Protein AF-A0A9X3MU13-F1 (afdb_monomer)

Organism: NCBI:txid490573

Sequence (169 aa):
MSTIAFVAAFVVLGLGTLLFAMSGGKGGVGTVLHSQSRGSRRFATFAFVVSLLVLGVAVPAAVIASDKDNDDIPHAGITNLTANEKHGQELFGRRCGLCHTLKAANAVAQVGPNLDQLAPNKQFVLDAINKGRANGNGQMPAQIYTGQDAEDVAEFVAKSVGTDKPSGG

Foldseek 3Di:
DLVVVVVVVVVCVVVVVVVVVVVPDPDPPVPVVPPDDPVNVVVVVVVVVVVCVCCVPVSVVVVVVVLVPAQDDVQLPDHRHDPLLSLLLVLCLVPVLCAEAAVSNVRDHPQDYHLLVVLDALVVQLCCQAVPQVPPRHDGDHPSDDDSNSSSNSCNSNSSNVNPDPPDD

Structure (mmCIF, N/CA/C/O backbone):
data_AF-A0A9X3MU13-F1
#
_entry.id   AF-A0A9X3MU13-F1
#
loop_
_atom_site.group_PDB
_a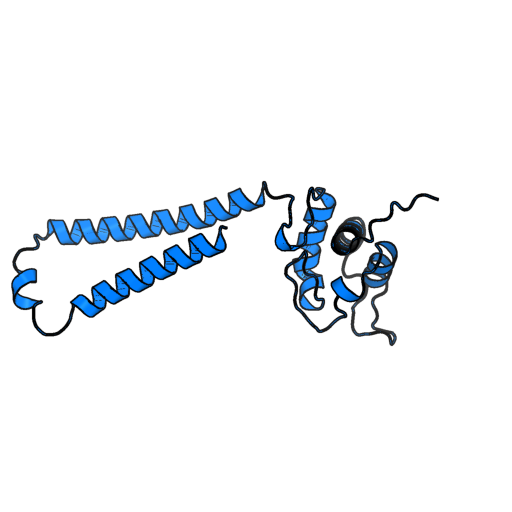tom_site.id
_atom_site.type_symbol
_atom_site.label_atom_id
_atom_site.label_alt_id
_atom_site.label_comp_id
_atom_site.label_asym_id
_atom_site.label_entity_id
_atom_site.label_seq_id
_atom_site.pdbx_PDB_ins_code
_atom_site.Cartn_x
_atom_site.Cartn_y
_atom_site.Cartn_z
_atom_site.occupancy
_atom_site.B_iso_or_equiv
_atom_site.auth_seq_id
_atom_site.auth_comp_id
_atom_site.auth_asym_id
_atom_site.auth_atom_id
_atom_site.pdbx_PDB_model_num
ATOM 1 N N . MET A 1 1 ? -6.130 7.701 13.253 1.00 52.62 1 MET A N 1
ATOM 2 C CA . MET A 1 1 ? -6.851 7.952 14.528 1.00 52.62 1 MET A CA 1
ATOM 3 C C . MET A 1 1 ? -7.754 6.785 14.949 1.00 52.62 1 MET A C 1
ATOM 5 O O . MET A 1 1 ? -7.877 6.549 16.146 1.00 52.62 1 MET A O 1
ATOM 9 N N . SER A 1 2 ? -8.308 5.996 14.019 1.00 65.12 2 SER A N 1
ATOM 10 C CA . SER A 1 2 ? -9.235 4.890 14.330 1.00 65.12 2 SER A CA 1
ATOM 11 C C . SER A 1 2 ? -8.616 3.708 15.093 1.00 65.12 2 SER A C 1
ATOM 13 O O . SER A 1 2 ? -9.274 3.113 15.940 1.00 65.12 2 SER A O 1
ATOM 15 N N . THR A 1 3 ? -7.334 3.399 14.877 1.00 56.53 3 THR A N 1
ATOM 16 C CA . THR A 1 3 ? -6.635 2.306 15.581 1.00 56.53 3 THR A CA 1
ATOM 17 C C . THR A 1 3 ? -6.390 2.611 17.058 1.00 56.53 3 THR A C 1
ATOM 19 O O . THR A 1 3 ? -6.559 1.736 17.896 1.00 56.53 3 THR A O 1
ATOM 22 N N . ILE A 1 4 ? -6.057 3.858 17.403 1.00 68.81 4 ILE A N 1
ATOM 23 C CA . ILE A 1 4 ? -5.844 4.275 18.798 1.00 68.81 4 ILE A CA 1
ATOM 24 C C . ILE A 1 4 ? -7.166 4.242 19.570 1.00 68.81 4 ILE A C 1
ATOM 26 O O . ILE A 1 4 ? -7.194 3.748 20.691 1.00 68.81 4 ILE A O 1
ATOM 30 N N . ALA A 1 5 ? -8.266 4.697 18.961 1.00 74.00 5 ALA A N 1
ATOM 31 C CA . ALA A 1 5 ? -9.595 4.606 19.566 1.00 74.00 5 ALA A CA 1
ATOM 32 C C . ALA A 1 5 ? -10.025 3.144 19.778 1.00 74.00 5 ALA A C 1
ATOM 34 O O . ALA A 1 5 ? -10.535 2.796 20.842 1.00 74.00 5 ALA A O 1
ATOM 35 N N . PHE A 1 6 ? -9.752 2.277 18.798 1.00 75.88 6 PHE A N 1
ATOM 36 C CA . PHE A 1 6 ? -9.998 0.840 18.899 1.00 75.88 6 PHE A CA 1
ATOM 37 C C . PHE A 1 6 ? -9.185 0.197 20.033 1.00 75.88 6 PHE A C 1
ATOM 39 O O . PHE A 1 6 ? -9.749 -0.457 20.907 1.00 75.88 6 PHE A O 1
ATOM 46 N N . VAL A 1 7 ? -7.872 0.442 20.087 1.00 76.94 7 VAL A N 1
ATOM 47 C CA . VAL A 1 7 ? -6.993 -0.085 21.143 1.00 76.94 7 VAL A CA 1
ATOM 48 C C . VAL A 1 7 ? -7.390 0.461 22.515 1.00 76.94 7 VAL A C 1
ATOM 50 O O . VAL A 1 7 ? -7.481 -0.309 23.466 1.00 76.94 7 VAL A O 1
ATOM 53 N N . ALA A 1 8 ? -7.698 1.754 22.630 1.00 78.50 8 ALA A N 1
ATOM 54 C 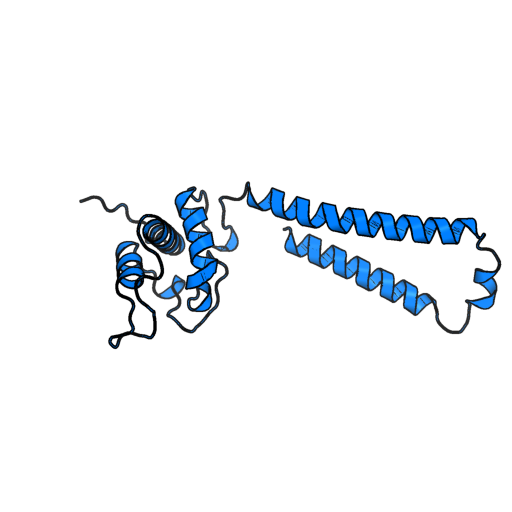CA . ALA A 1 8 ? -8.151 2.360 23.880 1.00 78.50 8 ALA A CA 1
ATOM 55 C C . ALA A 1 8 ? -9.464 1.735 24.376 1.00 78.50 8 ALA A C 1
ATOM 57 O O . ALA A 1 8 ? -9.584 1.445 25.565 1.00 78.50 8 ALA A O 1
ATOM 58 N N . ALA A 1 9 ? -10.414 1.452 23.479 1.00 84.69 9 ALA A N 1
ATOM 59 C CA . ALA A 1 9 ? -11.652 0.763 23.836 1.00 84.69 9 ALA A CA 1
ATOM 60 C C . ALA A 1 9 ? -11.378 -0.641 24.403 1.00 84.69 9 ALA A C 1
ATOM 62 O O . ALA A 1 9 ? -11.914 -0.995 25.455 1.00 84.69 9 ALA A O 1
ATOM 63 N N . PHE A 1 10 ? -10.493 -1.417 23.770 1.00 82.31 10 PHE A N 1
ATOM 64 C CA . PHE A 1 10 ? -10.103 -2.740 24.269 1.00 82.31 10 PHE A CA 1
ATOM 65 C C . PHE A 1 10 ? -9.304 -2.679 25.577 1.00 82.31 10 PHE A C 1
ATOM 67 O O . PHE A 1 10 ? -9.513 -3.521 26.447 1.00 82.31 10 PHE A O 1
ATOM 74 N N . VAL A 1 11 ? -8.444 -1.674 25.763 1.00 86.38 11 VAL A N 1
ATOM 75 C CA . VAL A 1 11 ? -7.715 -1.453 27.023 1.00 86.38 11 VAL A CA 1
ATOM 76 C C . VAL A 1 11 ? -8.680 -1.095 28.151 1.00 86.38 11 VAL A C 1
ATOM 78 O O . VAL A 1 11 ? -8.562 -1.652 29.236 1.00 86.38 11 VAL A O 1
ATOM 81 N N . VAL A 1 12 ? -9.669 -0.233 27.908 1.00 86.56 12 VAL A N 1
ATOM 82 C CA . VAL A 1 12 ? -10.683 0.128 28.912 1.00 86.56 12 VAL A CA 1
ATOM 83 C C . VAL A 1 12 ? -11.566 -1.072 29.260 1.00 86.56 12 VAL A C 1
ATOM 85 O O . VAL A 1 12 ? -11.819 -1.317 30.439 1.00 86.56 12 VAL A O 1
ATOM 88 N N . LEU A 1 13 ? -11.984 -1.865 28.269 1.00 85.88 13 LEU A N 1
ATOM 89 C CA . LEU A 1 13 ? -12.737 -3.101 28.507 1.00 85.88 13 LEU A CA 1
ATOM 90 C C . LEU A 1 13 ? -11.898 -4.146 29.264 1.00 85.88 13 LEU A C 1
ATOM 92 O O . LEU A 1 13 ? -12.385 -4.763 30.213 1.00 85.88 13 LEU A O 1
ATOM 96 N N . GLY A 1 14 ? -10.629 -4.319 28.895 1.00 80.00 14 GLY A N 1
ATOM 97 C CA . GLY A 1 14 ? -9.695 -5.230 29.558 1.00 80.00 14 GLY A CA 1
ATOM 98 C C . GLY A 1 14 ? -9.397 -4.817 31.000 1.00 80.00 14 GLY A C 1
ATOM 99 O O . GLY A 1 14 ? -9.493 -5.632 31.912 1.00 80.00 14 GLY A O 1
ATOM 100 N N . LEU A 1 15 ? -9.120 -3.535 31.237 1.00 84.69 15 LEU A N 1
ATOM 101 C CA . LEU A 1 15 ? -8.874 -3.008 32.577 1.00 84.69 15 LEU A CA 1
ATOM 102 C C . LEU A 1 15 ? -10.153 -3.043 33.424 1.00 84.69 15 LEU A C 1
ATOM 104 O O . LEU A 1 15 ? -10.102 -3.413 34.592 1.00 84.69 15 LEU A O 1
ATOM 108 N N . GLY A 1 16 ? -11.311 -2.737 32.835 1.00 78.81 16 GLY A N 1
ATOM 109 C CA . GLY A 1 16 ? -12.608 -2.809 33.507 1.00 78.81 16 GLY A CA 1
ATOM 110 C C . GLY A 1 16 ? -12.968 -4.230 33.943 1.00 78.81 16 GLY A C 1
ATOM 111 O O . GLY A 1 16 ? -13.373 -4.442 35.085 1.00 78.81 16 GLY A O 1
ATOM 112 N N . THR A 1 17 ? -12.762 -5.220 33.071 1.00 76.25 17 THR A N 1
ATOM 113 C CA . THR A 1 17 ? -12.986 -6.637 33.407 1.00 76.25 17 THR A CA 1
ATOM 114 C C . THR A 1 17 ? -11.976 -7.153 34.432 1.00 76.25 17 THR A C 1
ATOM 116 O O . THR A 1 17 ? -12.361 -7.875 35.352 1.00 76.25 17 THR A O 1
ATOM 119 N N . LEU A 1 18 ? -10.712 -6.733 34.346 1.00 77.69 18 LEU A N 1
ATOM 120 C CA . LEU A 1 18 ? -9.666 -7.095 35.303 1.00 77.69 18 LEU A CA 1
ATOM 121 C C . LEU A 1 18 ? -9.920 -6.492 36.691 1.00 77.69 18 LEU A C 1
ATOM 123 O O . LEU A 1 18 ? -9.843 -7.204 37.687 1.00 77.69 18 LEU A O 1
ATOM 127 N N . LEU A 1 19 ? -10.311 -5.219 36.774 1.00 75.62 19 LEU A N 1
ATOM 128 C CA . LEU A 1 19 ? -10.687 -4.578 38.038 1.00 75.62 19 LEU A CA 1
ATOM 129 C C . LEU A 1 19 ? -11.965 -5.194 38.630 1.00 75.62 19 LEU A C 1
ATOM 131 O O . LEU A 1 19 ? -12.056 -5.387 39.845 1.00 75.62 19 LEU A O 1
ATOM 135 N N . PHE A 1 20 ? -12.931 -5.577 37.791 1.00 75.12 20 PHE A N 1
ATOM 136 C CA . PHE A 1 20 ? -14.120 -6.317 38.225 1.00 75.12 20 PHE A CA 1
ATOM 137 C C . PHE A 1 20 ? -13.772 -7.720 38.757 1.00 75.12 20 PHE A C 1
ATOM 139 O O . PHE A 1 20 ? -14.350 -8.173 39.741 1.00 75.12 20 PHE A O 1
ATOM 146 N N . ALA A 1 21 ? -12.784 -8.393 38.164 1.00 71.69 21 ALA A N 1
ATOM 147 C CA . ALA A 1 21 ? -12.301 -9.685 38.645 1.00 71.69 21 ALA A CA 1
ATOM 148 C C . ALA A 1 21 ? -11.479 -9.560 39.944 1.00 71.69 21 ALA A C 1
ATOM 150 O O . ALA A 1 21 ? -11.668 -10.345 40.874 1.00 71.69 21 ALA A O 1
ATOM 151 N N . MET A 1 22 ? -10.604 -8.553 40.047 1.00 70.56 22 MET A N 1
ATOM 152 C CA . MET A 1 22 ? -9.759 -8.306 41.227 1.00 70.56 22 MET A CA 1
ATOM 153 C C . MET A 1 22 ? -10.549 -7.801 42.439 1.00 70.56 22 MET A C 1
ATOM 155 O O . MET A 1 22 ? -10.199 -8.113 43.576 1.00 70.56 22 MET A O 1
ATOM 159 N N . SER A 1 23 ? -11.652 -7.083 42.218 1.00 59.50 23 SER A N 1
ATOM 160 C CA . SER A 1 23 ? -12.589 -6.703 43.287 1.00 59.50 23 SER A CA 1
ATOM 161 C C . SER A 1 23 ? -13.381 -7.893 43.856 1.00 59.50 23 SER A C 1
ATOM 163 O O . SER A 1 23 ? -14.042 -7.754 44.884 1.00 59.50 23 SER A O 1
ATOM 165 N N . GLY A 1 24 ? -13.250 -9.086 43.261 1.00 50.31 24 GLY A N 1
ATOM 166 C CA . GLY A 1 24 ? -13.787 -10.356 43.761 1.00 50.31 24 GLY A CA 1
ATOM 167 C C . GLY A 1 24 ? -12.887 -11.124 44.748 1.00 50.31 24 GLY A C 1
ATOM 168 O O . GLY A 1 24 ? -13.103 -12.319 44.949 1.00 50.31 24 GLY A O 1
ATOM 169 N N . GLY A 1 25 ? -11.868 -10.495 45.349 1.00 52.69 25 GLY A N 1
ATOM 170 C CA . GLY A 1 25 ? -10.932 -11.131 46.293 1.00 52.69 25 GLY A CA 1
ATOM 171 C C . GLY A 1 25 ? -11.492 -11.423 47.703 1.00 52.69 25 GLY A C 1
ATOM 172 O O . GLY A 1 25 ? -12.329 -10.690 48.231 1.00 52.69 25 GLY A O 1
ATOM 173 N N . LYS A 1 26 ? -11.001 -12.518 48.317 1.00 54.38 26 LYS A N 1
ATOM 174 C CA . LYS A 1 26 ? -11.370 -13.108 49.628 1.00 54.38 26 LYS A CA 1
ATOM 175 C C . LYS A 1 26 ? -11.381 -12.085 50.783 1.00 54.38 26 LYS A C 1
ATOM 177 O O . LYS A 1 26 ? -10.380 -11.914 51.467 1.00 54.38 26 LYS A O 1
ATOM 182 N N . GLY A 1 27 ? -12.517 -11.444 51.045 1.00 53.25 27 GLY A N 1
ATOM 183 C CA . GLY A 1 27 ? -12.662 -10.605 52.243 1.00 53.25 27 GLY A CA 1
ATOM 184 C C . GLY A 1 27 ? -13.916 -9.740 52.346 1.00 53.25 27 GLY A C 1
ATOM 185 O O . GLY A 1 27 ? -14.176 -9.214 53.419 1.00 53.25 27 GLY A O 1
ATOM 186 N N . GLY A 1 28 ? -14.720 -9.599 51.286 1.00 48.88 28 GLY A N 1
ATOM 187 C CA . GLY A 1 28 ? -15.888 -8.703 51.339 1.00 48.88 28 GLY A CA 1
ATOM 188 C C . GLY A 1 28 ? -17.082 -9.091 50.474 1.00 48.88 28 GLY A C 1
ATOM 189 O O . GLY A 1 28 ? -18.045 -8.342 50.395 1.00 48.88 28 GLY A O 1
ATOM 190 N N . VAL A 1 29 ? -17.072 -10.263 49.839 1.00 49.41 29 VAL A N 1
ATOM 191 C CA . VAL A 1 29 ? -18.169 -10.686 48.948 1.00 49.41 29 VAL A CA 1
ATOM 192 C C . VAL A 1 29 ? -19.391 -11.193 49.738 1.00 49.41 29 VAL A C 1
ATOM 194 O O . VAL A 1 29 ? -20.506 -11.159 49.232 1.00 49.41 29 VAL A O 1
ATOM 197 N N . GLY A 1 30 ? -19.229 -11.576 51.010 1.00 49.34 30 GLY A N 1
ATOM 198 C CA . GLY A 1 30 ? -20.332 -12.065 51.852 1.00 49.34 30 GLY A CA 1
ATOM 199 C C . GLY A 1 30 ? -21.342 -10.998 52.295 1.00 49.34 30 GLY A C 1
ATOM 200 O O . GLY A 1 30 ? -22.502 -11.327 52.528 1.00 49.34 30 GLY A O 1
ATOM 201 N N . THR A 1 31 ? -20.940 -9.725 52.370 1.00 46.12 31 THR A N 1
ATOM 202 C CA . THR A 1 31 ? -21.774 -8.664 52.972 1.00 46.12 31 THR A CA 1
ATOM 203 C C . THR A 1 31 ? -22.372 -7.708 51.936 1.00 46.12 31 THR A C 1
ATOM 205 O O . THR A 1 31 ? -23.454 -7.173 52.155 1.00 46.12 31 THR A O 1
ATOM 208 N N . VAL A 1 32 ? -21.741 -7.547 50.763 1.00 50.81 32 VAL A N 1
ATOM 209 C CA . VAL A 1 32 ? -22.262 -6.692 49.671 1.00 50.81 32 VAL A CA 1
ATOM 210 C C . VAL A 1 32 ? -23.208 -7.461 48.731 1.00 50.81 32 VAL A C 1
ATOM 212 O O . VAL A 1 32 ? -24.042 -6.865 48.050 1.00 50.81 32 VAL A O 1
ATOM 215 N N . LEU A 1 33 ? -23.156 -8.801 48.739 1.00 50.09 33 LEU A N 1
ATOM 216 C CA . LEU A 1 33 ? -24.091 -9.652 47.990 1.00 50.09 33 LEU A CA 1
ATOM 217 C C . LEU A 1 33 ? -25.510 -9.695 48.583 1.00 50.09 33 LEU A C 1
ATOM 219 O O . LEU A 1 33 ? -26.422 -10.156 47.900 1.00 50.09 33 LEU A O 1
ATOM 223 N N . HIS A 1 34 ? -25.726 -9.201 49.807 1.00 47.03 34 HIS A N 1
ATOM 224 C CA . HIS A 1 34 ? -27.021 -9.323 50.491 1.00 47.03 34 HIS A CA 1
ATOM 225 C C . HIS A 1 34 ? -28.018 -8.179 50.217 1.00 47.03 34 HIS A C 1
ATOM 227 O O . HIS A 1 34 ? -29.142 -8.234 50.704 1.00 47.03 34 HIS A O 1
ATOM 233 N N . SER A 1 35 ? -27.651 -7.169 49.416 1.00 48.16 35 SER A N 1
ATOM 234 C CA . SER A 1 35 ? -28.525 -6.020 49.093 1.00 48.16 35 SER A CA 1
ATOM 235 C C . SER A 1 35 ? -28.835 -5.863 47.593 1.00 48.16 35 SER A C 1
ATOM 237 O O . SER A 1 35 ? -29.737 -5.118 47.209 1.00 48.16 35 SER A O 1
ATOM 239 N N . GLN A 1 36 ? -28.161 -6.602 46.702 1.00 53.91 36 GLN A N 1
ATOM 240 C CA . GLN A 1 36 ? -28.493 -6.523 45.278 1.00 53.91 36 GLN A CA 1
ATOM 241 C C . GLN A 1 36 ? -29.807 -7.247 44.975 1.00 53.91 36 GLN A C 1
ATOM 243 O O . GLN A 1 36 ? -29.886 -8.478 44.954 1.00 53.91 36 GLN A O 1
ATOM 248 N N . SER A 1 37 ? -30.851 -6.459 44.716 1.00 64.06 37 SER A N 1
ATOM 249 C CA . SER A 1 37 ? -32.138 -6.966 44.259 1.00 64.06 37 SER A CA 1
ATOM 250 C C . SER A 1 37 ? -31.967 -7.755 42.954 1.00 64.06 37 SER A C 1
ATOM 252 O O . SER A 1 37 ? -31.124 -7.453 42.108 1.00 64.06 37 SER A O 1
ATOM 254 N N . ARG A 1 38 ? -32.809 -8.770 42.733 1.00 63.38 38 ARG A N 1
ATOM 255 C CA . ARG A 1 38 ? -32.817 -9.550 41.477 1.00 63.38 38 ARG A CA 1
ATOM 256 C C . ARG A 1 38 ? -32.951 -8.663 40.223 1.00 63.38 38 ARG A C 1
ATOM 258 O O . ARG A 1 38 ? -32.553 -9.090 39.140 1.00 63.38 38 ARG A O 1
ATOM 265 N N . GLY A 1 39 ? -33.476 -7.442 40.374 1.00 70.19 39 GLY A N 1
ATOM 266 C CA . GLY A 1 39 ? -33.587 -6.434 39.322 1.00 70.19 39 GLY A CA 1
ATOM 267 C C . GLY A 1 39 ? -32.251 -5.803 38.921 1.00 70.19 39 GLY A C 1
ATOM 268 O O . GLY A 1 39 ? -31.990 -5.689 37.725 1.00 70.19 39 GLY A O 1
ATOM 269 N N . SER A 1 40 ? -31.366 -5.474 39.873 1.00 68.31 40 SER A N 1
ATOM 270 C CA . SER A 1 40 ? -30.073 -4.837 39.559 1.00 68.31 40 SER A CA 1
ATOM 271 C C . SER A 1 40 ? -29.171 -5.760 38.744 1.00 68.31 40 SER A C 1
ATOM 273 O O . SER A 1 40 ? -28.533 -5.332 37.783 1.00 68.31 40 SER A O 1
ATOM 275 N N . ARG A 1 41 ? -29.175 -7.057 39.070 1.00 70.06 41 ARG A N 1
ATOM 276 C CA . ARG A 1 41 ? -28.35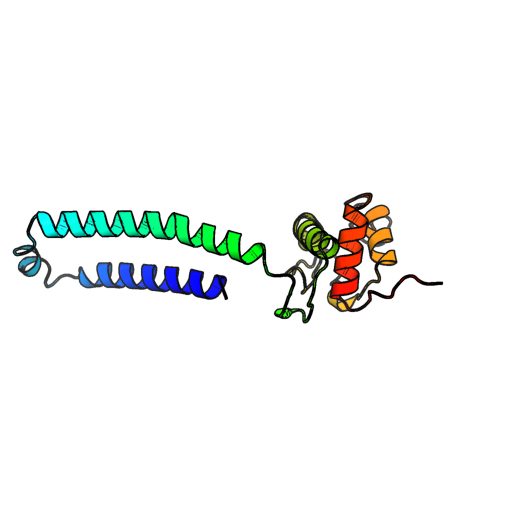7 -8.056 38.375 1.00 70.06 41 ARG A CA 1
ATOM 277 C C . ARG A 1 41 ? -28.831 -8.304 36.940 1.00 70.06 41 ARG A C 1
ATOM 279 O O . ARG A 1 41 ? -27.996 -8.469 36.054 1.00 70.06 41 ARG A O 1
ATOM 286 N N . ARG A 1 42 ? -30.152 -8.291 36.707 1.00 74.00 42 ARG A N 1
ATOM 287 C CA . ARG A 1 42 ? -30.759 -8.409 35.366 1.00 74.00 42 ARG A CA 1
ATOM 288 C C . ARG A 1 42 ? -30.544 -7.157 34.521 1.00 74.00 42 ARG A C 1
ATOM 290 O O . ARG A 1 42 ? -30.255 -7.271 33.336 1.00 74.00 42 ARG A O 1
ATOM 297 N N . PHE A 1 43 ? -30.622 -5.980 35.135 1.00 79.19 43 PHE A N 1
ATOM 298 C CA . PHE A 1 43 ? -30.307 -4.724 34.463 1.00 79.19 43 PHE A CA 1
ATOM 299 C C . PHE A 1 43 ? -28.834 -4.663 34.042 1.00 79.19 43 PHE A C 1
ATOM 301 O O . PHE A 1 43 ? -28.541 -4.357 32.891 1.00 79.19 43 PHE A O 1
ATOM 308 N N . ALA A 1 44 ? -27.911 -5.035 34.934 1.00 77.50 44 ALA A N 1
ATOM 309 C CA . ALA A 1 44 ? -26.482 -5.048 34.629 1.00 77.50 44 ALA A CA 1
ATOM 310 C C . ALA A 1 44 ? -26.136 -6.007 33.476 1.00 77.50 44 ALA A C 1
ATOM 312 O O . ALA A 1 44 ? -25.362 -5.653 32.590 1.00 77.50 44 ALA A O 1
ATOM 313 N N . THR A 1 45 ? -26.743 -7.199 33.441 1.00 76.19 45 THR A N 1
ATOM 314 C CA . THR A 1 45 ? -26.544 -8.145 32.326 1.00 76.19 45 THR A CA 1
ATOM 315 C C . THR A 1 45 ? -27.140 -7.627 31.023 1.00 76.19 45 THR A C 1
ATOM 317 O O . THR A 1 45 ? -26.489 -7.718 29.987 1.00 76.19 45 THR A O 1
ATOM 320 N N . PHE A 1 46 ? -28.334 -7.035 31.063 1.00 84.94 46 PHE A N 1
ATOM 321 C CA . PHE A 1 46 ? -28.951 -6.434 29.882 1.00 84.94 46 PHE A CA 1
ATOM 322 C C . PHE A 1 46 ? -28.109 -5.281 29.318 1.00 84.94 46 PHE A C 1
ATOM 324 O O . PHE A 1 46 ? -27.789 -5.279 28.132 1.00 84.94 46 PHE A O 1
ATOM 331 N N . ALA A 1 47 ? -27.674 -4.349 30.168 1.00 80.69 47 ALA A N 1
ATOM 332 C CA . ALA A 1 47 ? -26.837 -3.220 29.769 1.00 80.69 47 ALA A CA 1
ATOM 333 C C . ALA A 1 47 ? -25.495 -3.673 29.170 1.00 80.69 47 ALA A C 1
ATOM 335 O O . ALA A 1 47 ? -25.030 -3.093 28.187 1.00 80.69 47 ALA A O 1
ATOM 336 N N . PHE A 1 48 ? -24.899 -4.738 29.714 1.00 82.00 48 PHE A N 1
ATOM 337 C CA . PHE A 1 48 ? -23.668 -5.324 29.188 1.00 82.00 48 PHE A CA 1
ATOM 338 C C . PHE A 1 48 ? -23.868 -5.928 27.790 1.00 82.00 48 PHE A C 1
ATOM 340 O O . PHE A 1 48 ? -23.104 -5.625 26.876 1.00 82.00 48 PHE A O 1
ATOM 347 N N . VAL A 1 49 ? -24.927 -6.722 27.593 1.00 85.38 49 VAL A N 1
ATOM 348 C CA . VAL A 1 49 ? -25.237 -7.333 26.287 1.00 85.38 49 VAL A CA 1
ATOM 349 C C . VAL A 1 49 ? -25.555 -6.267 25.238 1.00 85.38 49 VAL A C 1
ATOM 351 O O . VAL A 1 49 ? -25.035 -6.331 24.126 1.00 85.38 49 VAL A O 1
ATOM 354 N N . VAL A 1 50 ? -26.348 -5.254 25.593 1.00 90.19 50 VAL A N 1
ATOM 355 C CA . VAL A 1 50 ? -26.659 -4.134 24.691 1.00 90.19 50 VAL A CA 1
ATOM 356 C C . VAL A 1 50 ? -25.392 -3.372 24.315 1.00 90.19 50 VAL A C 1
ATOM 358 O O . VAL A 1 50 ? -25.180 -3.099 23.138 1.00 90.19 50 VAL A O 1
ATOM 361 N N . SER A 1 51 ? -24.513 -3.089 25.279 1.00 83.81 51 SER A N 1
ATOM 362 C CA . SER A 1 51 ? -23.237 -2.414 25.009 1.00 83.81 51 SER A CA 1
ATOM 363 C C . SER A 1 51 ? -22.360 -3.204 24.036 1.00 83.81 51 SER A C 1
ATOM 365 O O . SER A 1 51 ? -21.794 -2.616 23.118 1.00 83.81 51 SER A O 1
ATOM 367 N N . LEU A 1 52 ? -22.278 -4.532 24.185 1.00 84.88 52 LEU A N 1
ATOM 368 C CA . LEU A 1 52 ? -21.521 -5.381 23.25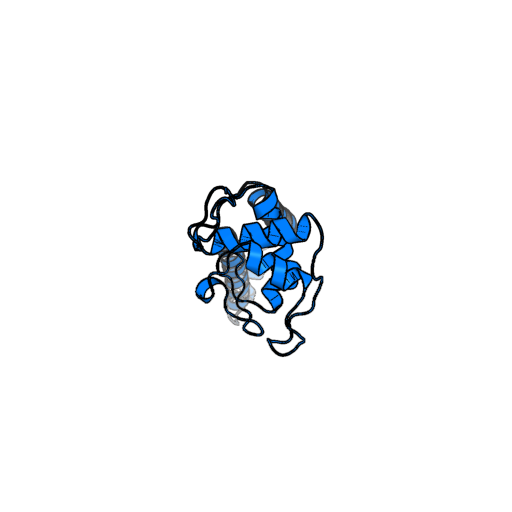9 1.00 84.88 52 LEU A CA 1
ATOM 369 C C . LEU A 1 52 ? -22.116 -5.387 21.850 1.00 84.88 52 LEU A C 1
ATOM 371 O O . LEU A 1 52 ? -21.364 -5.307 20.882 1.00 84.88 52 LEU A O 1
ATOM 375 N N . LEU A 1 53 ? -23.444 -5.446 21.721 1.00 88.81 53 LEU A N 1
ATOM 376 C CA . LEU A 1 53 ? -24.109 -5.380 20.416 1.00 88.81 53 LEU A CA 1
ATOM 377 C C . LEU A 1 53 ? -23.890 -4.021 19.743 1.00 88.81 53 LEU A C 1
ATOM 379 O O . LEU A 1 53 ? -23.566 -3.966 18.559 1.00 88.81 53 LEU A O 1
ATOM 383 N N . VAL A 1 54 ? -24.010 -2.931 20.504 1.00 88.25 54 VAL A N 1
ATOM 384 C CA . VAL A 1 54 ? -23.777 -1.575 19.997 1.00 88.25 54 VAL A CA 1
ATOM 385 C C . VAL A 1 54 ? -22.327 -1.409 19.560 1.00 88.25 54 VAL A C 1
ATOM 387 O O . VAL A 1 54 ? -22.097 -0.980 18.436 1.00 88.25 54 VAL A O 1
ATOM 390 N N . LEU A 1 55 ? -21.347 -1.792 20.383 1.00 86.31 55 LEU A N 1
ATOM 391 C CA . LEU A 1 55 ? -19.932 -1.708 20.006 1.00 86.31 55 LEU A CA 1
ATOM 392 C C . LEU A 1 55 ? -19.599 -2.620 18.819 1.00 86.31 55 LEU A C 1
ATOM 394 O O . LEU A 1 55 ? -18.864 -2.204 17.924 1.00 86.31 55 LEU A O 1
ATOM 398 N N . GLY A 1 56 ? -20.181 -3.820 18.779 1.00 81.69 56 GLY A N 1
ATOM 399 C CA . GLY A 1 56 ? -20.007 -4.783 17.693 1.00 81.69 56 GLY A CA 1
ATOM 400 C C . GLY A 1 56 ? -20.499 -4.280 16.334 1.00 81.69 56 GLY A C 1
ATOM 401 O O . GLY A 1 56 ? -19.967 -4.711 15.317 1.00 81.69 56 GLY A O 1
ATOM 402 N N . VAL A 1 57 ? -21.457 -3.348 16.300 1.00 89.75 57 VAL A N 1
ATOM 403 C CA . VAL A 1 57 ? -21.950 -2.722 15.059 1.00 89.75 57 VAL A CA 1
ATOM 404 C C . VAL A 1 57 ? -21.298 -1.360 14.812 1.00 89.75 57 VAL A C 1
ATOM 406 O O . VAL A 1 57 ? -20.867 -1.071 13.696 1.00 89.75 57 VAL A O 1
ATOM 409 N N . ALA A 1 58 ? -21.189 -0.525 15.845 1.00 83.06 58 ALA A N 1
ATOM 410 C CA . ALA A 1 58 ? -20.709 0.848 15.731 1.00 83.06 58 ALA A CA 1
ATOM 411 C C . ALA A 1 58 ? -19.240 0.920 15.304 1.00 83.06 58 ALA A C 1
ATOM 413 O O . ALA A 1 58 ? -18.887 1.754 14.472 1.00 83.06 58 ALA A O 1
ATOM 414 N N . VAL A 1 59 ? -18.386 0.039 15.837 1.00 87.75 59 VAL A N 1
ATOM 415 C CA . VAL A 1 59 ? -16.954 0.047 15.514 1.00 87.75 59 VAL A CA 1
ATOM 416 C C . VAL A 1 59 ? -16.706 -0.342 14.049 1.00 87.75 59 VAL A C 1
ATOM 418 O O . VAL A 1 59 ? -16.075 0.454 13.349 1.00 87.75 59 VAL A O 1
ATOM 421 N N . PRO A 1 60 ? -17.221 -1.476 13.522 1.00 78.50 60 PRO A N 1
ATOM 422 C CA . PRO A 1 60 ? -17.094 -1.780 12.096 1.00 78.50 60 PRO A CA 1
ATOM 423 C C . PRO A 1 60 ? -17.702 -0.704 11.189 1.00 78.50 60 PRO A C 1
ATOM 425 O O . PRO A 1 60 ? -17.080 -0.331 10.196 1.00 78.50 60 PRO A O 1
ATOM 428 N N . ALA A 1 61 ? -18.872 -0.156 11.540 1.00 82.62 61 ALA A N 1
ATOM 429 C CA . ALA A 1 61 ? -19.511 0.900 10.753 1.00 82.62 61 ALA A CA 1
ATOM 430 C C . ALA A 1 61 ? -18.642 2.166 10.663 1.00 82.62 61 ALA A C 1
ATOM 432 O O . ALA A 1 61 ? -18.478 2.724 9.578 1.00 82.62 61 ALA A O 1
ATOM 433 N N . ALA A 1 62 ? -18.033 2.588 11.775 1.00 84.25 62 ALA A N 1
ATOM 434 C CA . ALA A 1 62 ? -17.146 3.748 11.806 1.00 84.25 62 ALA A CA 1
ATOM 435 C C . ALA A 1 62 ? -15.881 3.546 10.954 1.00 84.25 62 ALA A C 1
ATOM 437 O O . ALA A 1 62 ? -15.443 4.472 10.269 1.00 84.25 62 ALA A O 1
ATOM 438 N N . VAL A 1 63 ? -15.307 2.337 10.953 1.00 81.38 63 VAL A N 1
ATOM 439 C CA . VAL A 1 63 ? -14.151 2.006 10.102 1.00 81.38 63 VAL A CA 1
ATOM 440 C C . VAL A 1 63 ? -14.529 2.071 8.620 1.00 81.38 63 VAL A C 1
ATOM 442 O O . VAL A 1 63 ? -13.842 2.737 7.853 1.00 81.38 63 VAL A O 1
ATOM 445 N N . ILE A 1 64 ? -15.652 1.458 8.230 1.00 73.44 64 ILE A N 1
ATOM 446 C CA . ILE A 1 64 ? -16.128 1.446 6.834 1.00 73.44 64 ILE A CA 1
ATOM 447 C C . ILE A 1 64 ? -16.474 2.858 6.334 1.00 73.44 64 ILE A C 1
ATOM 449 O O . ILE A 1 64 ? -16.306 3.151 5.149 1.00 73.44 64 ILE A O 1
ATOM 453 N N . ALA A 1 65 ? -16.976 3.729 7.212 1.00 75.75 65 ALA A N 1
ATOM 454 C CA . ALA A 1 65 ? -17.245 5.126 6.880 1.00 75.75 65 ALA A CA 1
ATOM 455 C C . ALA A 1 65 ? -15.951 5.935 6.700 1.00 75.75 65 ALA A C 1
ATOM 457 O O . ALA A 1 65 ? -15.868 6.755 5.795 1.00 75.75 65 ALA A O 1
ATOM 458 N N . SER A 1 66 ? -14.925 5.664 7.514 1.00 68.50 66 SER A N 1
ATOM 459 C CA . SER A 1 66 ? -13.647 6.388 7.454 1.00 68.50 66 SER A CA 1
ATOM 460 C C . SER A 1 66 ? -12.871 6.129 6.157 1.00 68.50 66 SER A C 1
ATOM 462 O O . SER A 1 66 ? -12.139 6.996 5.699 1.00 68.50 66 SER A O 1
ATOM 464 N N . ASP A 1 67 ? -13.014 4.949 5.557 1.00 68.19 67 ASP A N 1
ATOM 465 C CA . ASP A 1 67 ? -12.261 4.552 4.358 1.00 68.19 67 ASP A CA 1
ATOM 466 C C . ASP A 1 67 ? -12.752 5.240 3.066 1.00 68.19 67 ASP A C 1
ATOM 468 O O . ASP A 1 67 ? -12.003 5.431 2.103 1.00 68.19 67 ASP A O 1
ATOM 472 N N . LYS A 1 68 ? -14.018 5.681 3.046 1.00 62.06 68 LYS A N 1
ATOM 473 C CA . LYS A 1 68 ? -14.612 6.326 1.866 1.00 62.06 68 LYS A CA 1
ATOM 474 C C . LYS A 1 68 ? -14.107 7.749 1.618 1.00 62.06 68 LYS A C 1
ATOM 476 O O . LYS A 1 68 ? -14.062 8.135 0.459 1.00 62.06 68 LYS A O 1
ATOM 481 N N . ASP A 1 69 ? -13.658 8.455 2.657 1.00 62.88 69 ASP A N 1
ATOM 482 C CA . ASP A 1 69 ? -13.340 9.894 2.594 1.00 62.88 69 ASP A CA 1
ATOM 483 C C . ASP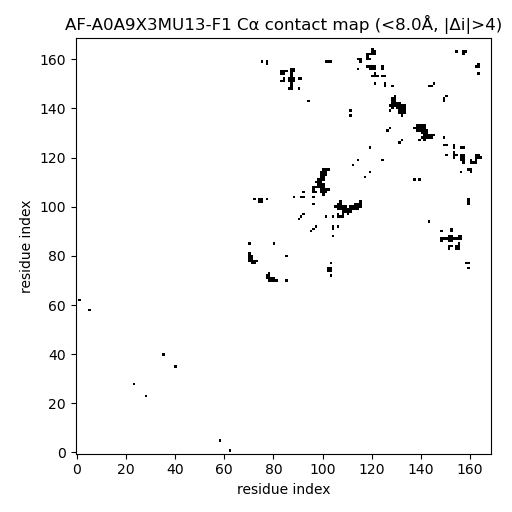 A 1 69 ? -11.846 10.233 2.778 1.00 62.88 69 ASP A C 1
ATOM 485 O O . ASP A 1 69 ? -11.491 11.405 2.875 1.00 62.88 69 ASP A O 1
ATOM 489 N N . ASN A 1 70 ? -10.949 9.242 2.862 1.00 70.38 70 ASN A N 1
ATOM 490 C CA . ASN A 1 70 ? -9.510 9.504 2.987 1.00 70.38 70 ASN A CA 1
ATOM 491 C C . ASN A 1 70 ? -8.785 9.243 1.661 1.00 70.38 70 ASN A C 1
ATOM 493 O O . ASN A 1 70 ? -8.493 8.095 1.329 1.00 70.38 70 ASN A O 1
ATOM 497 N N . ASP A 1 71 ? -8.458 10.321 0.948 1.00 81.12 71 ASP A N 1
ATOM 498 C CA . ASP A 1 71 ? -7.603 10.309 -0.253 1.00 81.12 71 ASP A CA 1
ATOM 499 C C . ASP A 1 71 ? -6.150 10.705 0.068 1.00 81.12 71 ASP A C 1
ATOM 501 O O . ASP A 1 71 ? -5.323 10.910 -0.820 1.00 81.12 71 ASP A O 1
ATOM 505 N N . ASP A 1 72 ? -5.821 10.794 1.355 1.00 83.94 72 ASP A N 1
ATOM 506 C CA . ASP A 1 72 ? -4.505 11.173 1.846 1.00 83.94 72 ASP A CA 1
ATOM 507 C C . ASP A 1 72 ? -3.826 9.997 2.556 1.00 83.94 72 ASP A C 1
ATOM 509 O O . ASP A 1 72 ? -4.449 9.230 3.296 1.00 83.94 72 ASP A O 1
ATOM 513 N N . ILE A 1 73 ? -2.502 9.912 2.414 1.00 83.06 73 ILE A N 1
ATOM 514 C CA . ILE A 1 73 ? -1.629 9.023 3.190 1.00 83.06 73 ILE A CA 1
ATOM 515 C C . ILE A 1 73 ? -0.650 9.906 3.982 1.00 83.06 73 ILE A C 1
ATOM 517 O O . ILE A 1 73 ? 0.518 10.054 3.598 1.00 83.06 73 ILE A O 1
ATOM 521 N N . PRO A 1 74 ? -1.076 10.486 5.126 1.00 81.81 74 PRO A N 1
ATOM 522 C CA . PRO A 1 74 ? -0.290 11.487 5.850 1.00 81.81 74 PRO A CA 1
ATOM 523 C C . PRO A 1 74 ? 1.078 10.969 6.292 1.00 81.81 74 PRO A C 1
ATOM 525 O O . PRO A 1 74 ? 2.072 11.688 6.265 1.00 81.81 74 PRO A O 1
ATOM 528 N N . HIS A 1 75 ? 1.155 9.690 6.665 1.00 81.25 75 HIS A N 1
ATOM 529 C CA . HIS A 1 75 ? 2.405 9.078 7.106 1.00 81.25 75 HIS A CA 1
ATOM 530 C C . HIS A 1 75 ? 3.444 8.980 5.985 1.00 81.25 75 HIS A C 1
ATOM 532 O O . HIS A 1 75 ? 4.638 9.012 6.282 1.00 81.25 75 HIS A O 1
ATOM 538 N N . ALA A 1 76 ? 3.016 8.888 4.723 1.00 83.06 76 ALA A N 1
ATOM 539 C CA . ALA A 1 76 ? 3.882 8.845 3.547 1.00 83.06 76 ALA A CA 1
ATOM 540 C C . ALA A 1 76 ? 4.029 10.213 2.853 1.00 83.06 76 ALA A C 1
ATOM 542 O O . ALA A 1 76 ? 4.791 10.313 1.901 1.00 83.06 76 ALA A O 1
ATOM 543 N N . GLY A 1 77 ? 3.356 11.261 3.344 1.00 84.00 77 GLY A N 1
ATOM 544 C CA . GLY A 1 77 ? 3.407 12.599 2.747 1.00 84.00 77 GLY A CA 1
ATOM 545 C C . GLY A 1 77 ? 2.696 12.706 1.394 1.00 84.00 77 GLY A C 1
ATOM 546 O O . GLY A 1 77 ? 2.996 13.620 0.635 1.00 84.00 77 GLY A O 1
ATOM 547 N N . ILE A 1 78 ? 1.779 11.783 1.091 1.00 86.19 78 ILE A N 1
ATOM 548 C CA . ILE A 1 78 ? 1.000 11.766 -0.153 1.00 86.19 78 ILE A CA 1
ATOM 549 C C . ILE A 1 78 ? -0.381 12.325 0.157 1.00 86.19 78 ILE A C 1
ATOM 551 O O . ILE A 1 78 ? -1.008 11.907 1.131 1.00 86.19 78 ILE A O 1
ATOM 555 N N . THR A 1 79 ? -0.852 13.248 -0.670 1.00 87.25 79 THR A N 1
ATOM 556 C CA . THR A 1 79 ? -2.206 13.798 -0.585 1.00 87.25 79 THR A CA 1
ATOM 557 C C . THR A 1 79 ? -2.892 13.730 -1.941 1.00 87.25 79 THR A C 1
ATOM 559 O O . THR A 1 79 ? -2.216 13.645 -2.973 1.00 87.25 79 THR A O 1
ATOM 562 N N . ASN A 1 80 ? -4.223 13.798 -1.941 1.00 85.88 80 ASN A N 1
ATOM 563 C CA . ASN A 1 80 ? -5.052 13.814 -3.150 1.00 85.88 80 ASN A CA 1
ATOM 564 C C . ASN A 1 80 ? -4.759 12.626 -4.084 1.00 85.88 80 ASN A C 1
ATOM 566 O O . ASN A 1 80 ? -4.288 12.796 -5.217 1.00 85.88 80 ASN A O 1
ATOM 570 N N . LEU A 1 81 ? -4.999 11.413 -3.591 1.00 88.81 81 LEU A N 1
ATOM 571 C CA . LEU A 1 81 ? -5.038 10.218 -4.424 1.00 88.81 81 LEU A CA 1
ATOM 572 C C . LEU A 1 81 ? -6.183 10.321 -5.436 1.00 88.81 81 LEU A C 1
ATOM 574 O O . LEU A 1 81 ? -7.314 10.657 -5.090 1.00 88.81 81 LEU A O 1
ATOM 578 N N . THR A 1 82 ? -5.904 10.003 -6.695 1.00 91.44 82 THR A N 1
ATOM 579 C CA . THR A 1 82 ? -6.953 9.782 -7.691 1.00 91.44 82 THR A CA 1
ATOM 580 C C . THR A 1 82 ? -7.657 8.450 -7.419 1.00 91.44 82 THR A C 1
ATOM 582 O O . THR A 1 82 ? -7.128 7.576 -6.729 1.00 91.44 82 THR A O 1
ATOM 585 N N . ALA A 1 83 ? -8.841 8.247 -8.006 1.00 91.25 83 ALA A N 1
ATOM 586 C CA . ALA A 1 83 ? -9.545 6.965 -7.908 1.00 91.25 83 ALA A CA 1
ATOM 587 C C . ALA A 1 83 ? -8.679 5.784 -8.395 1.00 91.25 83 ALA A C 1
ATOM 589 O O . ALA A 1 83 ? -8.686 4.717 -7.782 1.00 91.25 83 ALA A O 1
ATOM 590 N N . ASN A 1 84 ? -7.887 6.004 -9.448 1.00 93.50 84 ASN A N 1
ATOM 591 C CA . ASN A 1 84 ? -6.966 5.014 -10.002 1.00 93.50 84 ASN A CA 1
ATOM 592 C C . ASN A 1 84 ? -5.811 4.722 -9.040 1.00 93.50 84 ASN A C 1
ATOM 594 O O . ASN A 1 84 ? -5.481 3.567 -8.805 1.00 93.50 84 ASN A O 1
ATOM 598 N N . GLU A 1 85 ? -5.218 5.743 -8.422 1.00 93.81 85 GLU A N 1
ATOM 599 C CA . GLU A 1 85 ? -4.136 5.538 -7.454 1.00 93.81 85 GLU A CA 1
ATOM 600 C C . GLU A 1 85 ? -4.635 4.849 -6.177 1.00 93.81 85 GLU A C 1
ATOM 602 O O . GLU A 1 85 ? -3.920 4.021 -5.611 1.00 93.81 85 GLU A O 1
ATOM 607 N N . LYS A 1 86 ? -5.871 5.132 -5.745 1.00 92.81 86 LYS A N 1
ATOM 608 C CA . LYS A 1 86 ? -6.523 4.431 -4.629 1.00 92.81 86 LYS A CA 1
ATOM 609 C C . LYS A 1 86 ? -6.758 2.957 -4.962 1.00 92.81 86 LYS A C 1
ATOM 611 O O . LYS A 1 86 ? -6.383 2.081 -4.184 1.00 92.81 86 LYS A O 1
ATOM 616 N N . HIS A 1 87 ? -7.278 2.661 -6.155 1.00 95.19 87 HIS A N 1
ATOM 617 C CA . HIS A 1 87 ? -7.408 1.279 -6.637 1.00 95.19 87 HIS A CA 1
ATOM 618 C C . HIS A 1 87 ? -6.041 0.586 -6.748 1.00 95.19 87 HIS A C 1
ATOM 620 O O . HIS A 1 87 ? -5.866 -0.552 -6.304 1.00 95.19 87 HIS A O 1
ATOM 626 N N . GLY A 1 88 ? -5.031 1.299 -7.246 1.00 96.75 88 GLY A N 1
ATOM 627 C CA . GLY A 1 88 ? -3.640 0.858 -7.301 1.00 96.75 88 GLY A CA 1
ATOM 628 C C . GLY A 1 88 ? -3.061 0.525 -5.926 1.00 96.75 88 GLY A C 1
ATOM 629 O O . GLY A 1 88 ? -2.407 -0.509 -5.773 1.00 96.75 88 GLY A O 1
ATOM 630 N N . GLN A 1 89 ? -3.349 1.336 -4.906 1.00 95.62 89 GLN A N 1
ATOM 631 C CA . GLN A 1 89 ? -2.970 1.079 -3.515 1.00 95.62 89 GLN A CA 1
ATOM 632 C C . GLN A 1 89 ? -3.602 -0.214 -2.983 1.00 95.62 89 GLN A C 1
ATOM 634 O O . GLN A 1 89 ? -2.904 -1.047 -2.391 1.00 95.62 89 GLN A O 1
ATOM 639 N N . GLU A 1 90 ? -4.898 -0.423 -3.221 1.00 94.38 90 GLU A N 1
ATOM 640 C CA . GLU A 1 90 ? -5.599 -1.648 -2.816 1.00 94.38 90 GLU A CA 1
ATOM 641 C C . GLU A 1 90 ? -5.014 -2.890 -3.502 1.00 94.38 90 GLU A C 1
ATOM 643 O O . GLU A 1 90 ? -4.718 -3.908 -2.863 1.00 94.38 90 GLU A O 1
ATOM 648 N N . LEU A 1 91 ? -4.817 -2.819 -4.820 1.00 97.50 91 LEU A N 1
ATOM 649 C CA . LEU A 1 91 ? -4.202 -3.884 -5.609 1.00 97.50 91 LEU A CA 1
ATOM 650 C C . LEU A 1 91 ? -2.768 -4.176 -5.156 1.00 97.50 91 LEU A C 1
ATOM 652 O O . LEU A 1 91 ? -2.387 -5.352 -5.055 1.00 97.50 91 LEU A O 1
ATOM 656 N N . PHE A 1 92 ? -1.993 -3.136 -4.844 1.00 97.94 92 PHE A N 1
ATOM 657 C CA . PHE A 1 92 ? -0.649 -3.271 -4.302 1.00 97.94 92 PHE A CA 1
ATOM 658 C C . PHE A 1 92 ? -0.680 -4.048 -2.985 1.00 97.94 92 PHE A C 1
ATOM 660 O O . PHE A 1 92 ? 0.042 -5.038 -2.846 1.00 97.94 92 PHE A O 1
ATOM 667 N N . GLY A 1 93 ? -1.550 -3.667 -2.045 1.00 96.75 93 GLY A N 1
ATOM 668 C CA . GLY A 1 93 ? -1.688 -4.348 -0.756 1.00 96.75 93 GLY A CA 1
ATOM 669 C C . GLY A 1 93 ? -2.046 -5.833 -0.890 1.00 96.75 93 GLY A C 1
ATOM 670 O O . GLY A 1 93 ? -1.513 -6.664 -0.157 1.00 96.75 93 GLY A O 1
ATOM 671 N N . ARG A 1 94 ? -2.887 -6.190 -1.871 1.00 96.31 94 ARG A N 1
ATOM 672 C CA . ARG A 1 94 ? -3.341 -7.577 -2.089 1.00 96.31 94 ARG A CA 1
ATOM 673 C C . ARG A 1 94 ? -2.251 -8.538 -2.568 1.00 96.31 94 ARG A C 1
ATOM 675 O O . ARG A 1 94 ? -2.316 -9.720 -2.239 1.00 96.31 94 ARG A O 1
ATOM 682 N N . ARG A 1 95 ? -1.304 -8.077 -3.393 1.00 95.50 95 ARG A N 1
ATOM 683 C CA . ARG A 1 95 ? -0.330 -8.968 -4.063 1.00 95.50 95 ARG A CA 1
ATOM 684 C C . ARG A 1 95 ? 1.116 -8.510 -3.930 1.00 95.50 95 ARG A C 1
ATOM 686 O O . ARG A 1 95 ? 1.987 -9.327 -3.653 1.00 95.50 95 ARG A O 1
ATOM 693 N N . CYS A 1 96 ? 1.382 -7.221 -4.106 1.00 97.12 96 CYS A N 1
ATOM 694 C CA . CYS A 1 96 ? 2.738 -6.671 -4.147 1.00 97.12 96 CYS A CA 1
ATOM 695 C C . CYS A 1 96 ? 3.323 -6.484 -2.739 1.00 97.12 96 CYS A C 1
ATOM 697 O O . CYS A 1 96 ? 4.494 -6.790 -2.506 1.00 97.12 96 CYS A O 1
ATOM 699 N N . GLY A 1 97 ? 2.495 -6.045 -1.784 1.00 97.12 97 GLY A N 1
ATOM 700 C CA . GLY A 1 97 ? 2.891 -5.794 -0.394 1.00 97.12 97 GLY A CA 1
ATOM 701 C C . GLY A 1 97 ? 3.298 -7.047 0.389 1.00 97.12 97 GLY A C 1
ATOM 702 O O . GLY A 1 97 ? 3.935 -6.938 1.432 1.00 97.12 97 GLY A O 1
ATOM 703 N N . LEU A 1 98 ? 2.994 -8.239 -0.137 1.00 95.31 98 LEU A N 1
ATOM 704 C CA . LEU A 1 98 ? 3.457 -9.519 0.409 1.00 95.31 98 LEU A CA 1
ATOM 705 C C . LEU A 1 98 ? 4.957 -9.746 0.188 1.00 95.31 98 LEU A C 1
ATOM 707 O O . LEU A 1 98 ? 5.568 -10.552 0.888 1.00 95.31 98 LEU A O 1
ATOM 711 N N . CYS A 1 99 ? 5.550 -9.056 -0.789 1.00 96.38 99 CYS A N 1
ATOM 712 C CA . CYS A 1 99 ? 6.957 -9.217 -1.137 1.00 96.38 99 CYS A CA 1
ATOM 713 C C . CYS A 1 99 ? 7.762 -7.930 -0.984 1.00 96.38 99 CYS A C 1
ATOM 715 O O . CYS A 1 99 ? 8.927 -8.005 -0.602 1.00 96.38 99 CYS A O 1
ATOM 717 N N . HIS A 1 100 ? 7.163 -6.774 -1.258 1.00 97.62 100 HIS A N 1
ATOM 718 C CA . HIS A 1 100 ? 7.860 -5.495 -1.302 1.00 97.62 100 HIS A CA 1
ATOM 719 C C . HIS A 1 100 ? 7.589 -4.625 -0.077 1.00 97.62 100 HIS A C 1
ATOM 721 O O . HIS A 1 100 ? 6.490 -4.620 0.475 1.00 97.62 100 HIS A O 1
ATOM 727 N N . THR A 1 101 ? 8.588 -3.824 0.288 1.00 97.81 101 THR A N 1
ATOM 728 C CA . THR A 1 101 ? 8.415 -2.705 1.217 1.00 97.81 101 THR A CA 1
ATOM 729 C C . THR A 1 101 ? 7.980 -1.471 0.431 1.00 97.81 101 THR A C 1
ATOM 731 O O . THR A 1 101 ? 8.587 -1.156 -0.595 1.00 97.81 101 THR A O 1
ATOM 734 N N . LEU A 1 102 ? 6.928 -0.805 0.903 1.00 97.44 102 LEU A N 1
ATOM 735 C CA . LEU A 1 102 ? 6.457 0.484 0.404 1.00 97.44 102 LEU A CA 1
ATOM 736 C C . LEU A 1 102 ? 5.672 1.181 1.518 1.00 97.44 102 LEU A C 1
ATOM 738 O O . LEU A 1 102 ? 4.582 0.734 1.902 1.00 97.44 102 LEU A O 1
ATOM 742 N N . LYS A 1 103 ? 6.198 2.298 2.014 1.00 95.19 103 LYS A N 1
ATOM 743 C CA . LYS A 1 103 ? 5.621 3.052 3.132 1.00 95.19 103 LYS A CA 1
ATOM 744 C C . LYS A 1 103 ? 4.192 3.518 2.852 1.00 95.19 103 LYS A C 1
ATOM 746 O O . LYS A 1 103 ? 3.335 3.420 3.728 1.00 95.19 103 LYS A O 1
ATOM 751 N N . ALA A 1 104 ? 3.920 3.970 1.629 1.00 94.12 104 ALA A N 1
ATOM 752 C CA . ALA A 1 104 ? 2.602 4.441 1.198 1.00 94.12 104 ALA A CA 1
ATOM 753 C C . ALA A 1 104 ? 1.496 3.372 1.283 1.00 94.12 104 ALA A C 1
ATOM 755 O O . ALA A 1 104 ? 0.322 3.693 1.455 1.00 94.12 104 ALA A O 1
ATOM 756 N N . ALA A 1 105 ? 1.864 2.093 1.210 1.00 94.94 105 ALA A N 1
ATOM 757 C CA . ALA A 1 105 ? 0.937 0.970 1.329 1.00 94.94 105 ALA A CA 1
ATOM 758 C C . ALA A 1 105 ? 1.029 0.250 2.684 1.00 94.94 105 ALA A C 1
ATOM 760 O O . ALA A 1 105 ? 0.455 -0.825 2.840 1.00 94.94 105 ALA A O 1
ATOM 761 N N . ASN A 1 106 ? 1.765 0.804 3.658 1.00 93.88 106 ASN A N 1
ATOM 762 C CA . ASN A 1 106 ? 2.100 0.133 4.922 1.00 93.88 106 ASN A CA 1
ATOM 763 C C . ASN A 1 106 ? 2.720 -1.266 4.721 1.00 93.88 106 ASN A C 1
ATOM 765 O O . ASN A 1 106 ? 2.563 -2.154 5.560 1.00 93.88 106 ASN A O 1
ATOM 769 N N . ALA A 1 107 ? 3.417 -1.476 3.603 1.00 96.69 107 ALA A N 1
ATOM 770 C CA . ALA A 1 107 ? 4.025 -2.753 3.269 1.00 96.69 107 ALA A CA 1
ATOM 771 C C . ALA A 1 107 ? 5.475 -2.791 3.7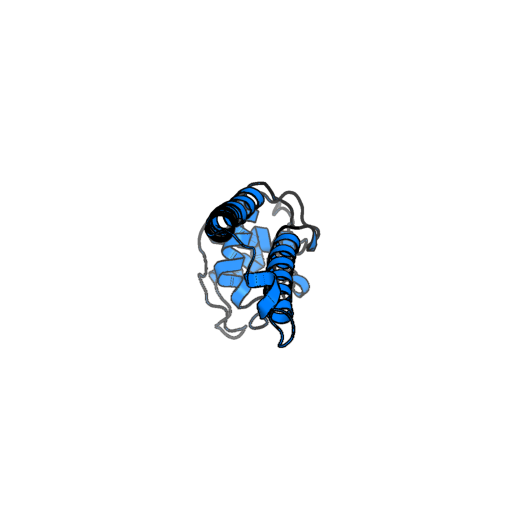58 1.00 96.69 107 ALA A C 1
ATOM 773 O O . ALA A 1 107 ? 6.229 -1.841 3.553 1.00 96.69 107 ALA A O 1
ATOM 774 N N . VAL A 1 108 ? 5.865 -3.897 4.394 1.00 96.81 108 VAL A N 1
ATOM 775 C CA . VAL A 1 108 ? 7.172 -4.060 5.067 1.00 96.81 108 VAL A CA 1
ATOM 776 C C . VAL A 1 108 ? 7.875 -5.369 4.701 1.00 96.81 108 VAL A C 1
ATOM 778 O O . VAL A 1 108 ? 8.830 -5.778 5.359 1.00 96.81 108 VAL A O 1
ATOM 781 N N . ALA A 1 109 ? 7.384 -6.065 3.675 1.00 95.25 109 ALA A N 1
ATOM 782 C CA . ALA A 1 109 ? 7.966 -7.325 3.246 1.00 95.25 109 ALA A CA 1
ATOM 783 C C . ALA A 1 109 ? 9.345 -7.112 2.598 1.00 95.25 109 ALA A C 1
ATOM 785 O O . ALA A 1 109 ? 9.591 -6.105 1.934 1.00 95.25 109 ALA A O 1
ATOM 786 N N . GLN A 1 110 ? 10.246 -8.076 2.802 1.00 93.94 110 GLN A N 1
ATOM 787 C CA . GLN A 1 110 ? 11.656 -8.002 2.385 1.00 93.94 110 GLN A CA 1
ATOM 788 C C . GLN A 1 110 ? 12.043 -9.116 1.400 1.00 93.94 110 GLN A C 1
ATOM 790 O O . GLN A 1 110 ? 13.214 -9.458 1.265 1.00 93.94 110 GLN A O 1
ATOM 795 N N . VAL A 1 111 ? 11.056 -9.723 0.733 1.00 93.62 111 VAL A N 1
ATOM 796 C CA . VAL A 1 111 ? 11.302 -10.758 -0.286 1.00 93.62 111 VAL A CA 1
ATOM 797 C C . VAL A 1 111 ? 11.794 -10.115 -1.583 1.00 93.62 111 VAL A C 1
ATOM 799 O O . VAL A 1 111 ? 12.710 -10.616 -2.230 1.00 93.62 111 VAL A O 1
ATOM 802 N N . GLY A 1 112 ? 11.169 -9.003 -1.967 1.00 92.94 112 GLY A N 1
ATOM 803 C CA . GLY A 1 112 ? 11.577 -8.143 -3.067 1.00 92.94 112 GLY A CA 1
ATOM 804 C C . GLY A 1 112 ? 12.299 -6.885 -2.570 1.00 92.94 112 GLY A C 1
ATOM 805 O O . GLY A 1 112 ? 12.370 -6.637 -1.365 1.00 92.94 112 GLY A O 1
ATOM 806 N N . PRO A 1 113 ? 12.824 -6.058 -3.490 1.00 94.06 113 PRO A N 1
ATOM 807 C CA . PRO A 1 113 ? 13.445 -4.788 -3.142 1.00 94.06 113 PRO A CA 1
ATOM 808 C C . PRO A 1 113 ? 12.481 -3.857 -2.403 1.00 94.06 113 PRO A C 1
ATOM 810 O O . PRO A 1 113 ? 11.273 -3.843 -2.666 1.00 94.06 113 PRO A O 1
ATOM 813 N N . ASN A 1 114 ? 13.053 -3.033 -1.528 1.00 96.81 114 ASN A N 1
ATOM 814 C CA . ASN A 1 114 ? 12.366 -1.903 -0.927 1.00 96.81 114 ASN A CA 1
ATOM 815 C C . ASN A 1 114 ? 12.121 -0.829 -1.996 1.00 96.81 114 ASN A C 1
ATOM 817 O O . ASN A 1 114 ? 13.070 -0.283 -2.562 1.00 96.81 114 ASN A O 1
ATOM 821 N N . LEU A 1 115 ? 10.852 -0.539 -2.275 1.00 97.31 115 LEU A N 1
ATOM 822 C CA . LEU A 1 115 ? 10.458 0.391 -3.327 1.00 97.31 115 LEU A CA 1
ATOM 823 C C . LEU A 1 115 ? 10.661 1.848 -2.918 1.00 97.31 115 LEU A C 1
ATOM 825 O O . LEU A 1 115 ? 11.003 2.646 -3.783 1.00 97.31 115 LEU A O 1
ATOM 829 N N . ASP A 1 116 ? 10.564 2.175 -1.625 1.00 96.19 116 ASP A N 1
ATOM 830 C CA . ASP A 1 116 ? 10.891 3.514 -1.114 1.00 96.19 116 ASP A CA 1
ATOM 831 C C . ASP A 1 116 ? 12.369 3.865 -1.374 1.00 96.19 116 ASP A C 1
ATOM 833 O O . ASP A 1 116 ? 12.712 5.024 -1.580 1.00 96.19 116 ASP A O 1
ATOM 837 N N . GLN A 1 117 ? 13.251 2.857 -1.375 1.00 96.12 117 GLN A N 1
ATOM 838 C CA . GLN A 1 117 ? 14.680 3.024 -1.665 1.00 96.12 117 GLN A CA 1
ATOM 839 C C . GLN A 1 117 ? 14.994 2.931 -3.159 1.00 96.12 117 GLN A C 1
ATOM 841 O O . GLN A 1 117 ? 15.821 3.687 -3.662 1.00 96.12 117 GLN A O 1
ATOM 846 N N . LEU A 1 118 ? 14.364 1.986 -3.863 1.00 94.88 118 LEU A N 1
ATOM 847 C CA . LEU A 1 118 ? 14.568 1.795 -5.299 1.00 94.88 118 LEU A CA 1
ATOM 848 C C . LEU A 1 118 ? 14.021 2.976 -6.112 1.00 94.88 118 LEU A C 1
ATOM 850 O O . LEU A 1 118 ? 14.548 3.257 -7.185 1.00 94.88 118 LEU A O 1
ATOM 854 N N . ALA A 1 119 ? 12.962 3.621 -5.614 1.00 95.38 119 ALA A N 1
ATOM 855 C CA . ALA A 1 119 ? 12.249 4.718 -6.258 1.00 95.38 119 ALA A CA 1
ATOM 856 C C . ALA A 1 119 ? 11.993 4.471 -7.764 1.00 95.38 119 ALA A C 1
ATOM 858 O O . ALA A 1 119 ? 12.445 5.245 -8.612 1.00 95.38 119 ALA A O 1
ATOM 859 N N . PRO A 1 120 ? 11.319 3.365 -8.144 1.00 94.69 120 PRO A N 1
ATOM 860 C CA . PRO A 1 120 ? 11.084 3.058 -9.550 1.00 94.69 120 PRO A CA 1
ATOM 861 C C . PRO A 1 120 ? 10.093 4.050 -10.171 1.00 94.69 120 PRO A C 1
ATOM 863 O O . PRO A 1 120 ? 9.182 4.528 -9.503 1.00 94.69 120 PRO A O 1
ATOM 866 N N . ASN A 1 121 ? 10.233 4.329 -11.468 1.00 95.50 121 ASN A N 1
ATOM 867 C CA . ASN A 1 121 ? 9.218 5.066 -12.227 1.00 95.50 121 ASN A CA 1
ATOM 868 C C . ASN A 1 121 ? 8.091 4.133 -12.712 1.00 95.50 121 ASN A C 1
ATOM 870 O O . ASN A 1 121 ? 8.246 2.908 -12.723 1.00 95.50 121 ASN A O 1
ATOM 874 N N . LYS A 1 122 ? 6.974 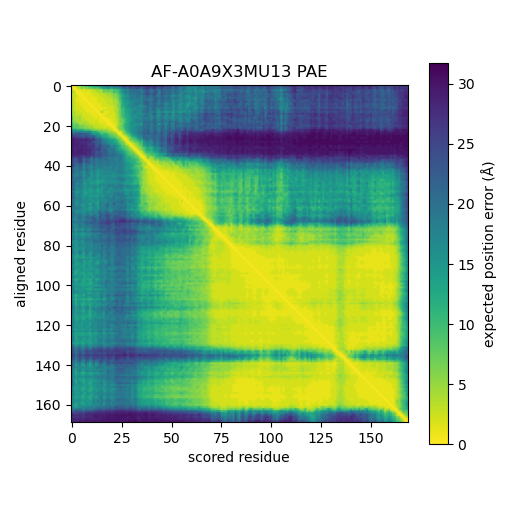4.714 -13.170 1.00 95.50 122 LYS A N 1
ATOM 875 C CA . LYS A 1 122 ? 5.787 3.969 -13.633 1.00 95.50 122 LYS A CA 1
ATOM 876 C C . LYS A 1 122 ? 6.130 2.903 -14.684 1.00 95.50 122 LYS A C 1
ATOM 878 O O . LYS A 1 122 ? 5.733 1.748 -14.548 1.00 95.50 122 LYS A O 1
ATOM 883 N N . GLN A 1 123 ? 6.940 3.253 -15.686 1.00 95.06 123 GLN A N 1
ATOM 884 C CA . GLN A 1 123 ? 7.315 2.332 -16.765 1.00 95.06 123 GLN A CA 1
ATOM 885 C C . GLN A 1 123 ? 8.112 1.122 -16.260 1.00 95.06 123 GLN A C 1
ATOM 887 O O . GLN A 1 123 ? 7.901 0.001 -16.723 1.00 95.06 123 GLN A O 1
ATOM 892 N N . PHE A 1 124 ? 9.020 1.329 -15.304 1.00 94.25 124 PHE A N 1
ATOM 893 C CA . PHE A 1 124 ? 9.777 0.242 -14.691 1.00 94.25 124 PHE A CA 1
ATOM 894 C C . PHE A 1 124 ? 8.862 -0.701 -13.906 1.00 94.25 124 PHE A C 1
ATOM 896 O O . PHE A 1 124 ? 9.035 -1.920 -13.974 1.00 94.25 124 PHE A O 1
ATOM 903 N N . VAL A 1 125 ? 7.880 -0.153 -13.184 1.00 96.00 125 VAL A N 1
ATOM 904 C CA . VAL A 1 125 ? 6.901 -0.956 -12.440 1.00 96.00 125 VAL A CA 1
ATOM 905 C C . VAL A 1 125 ? 6.037 -1.775 -13.402 1.00 96.00 125 VAL A C 1
ATOM 907 O O . VAL A 1 125 ? 5.899 -2.980 -13.200 1.00 96.00 125 VAL A O 1
ATOM 910 N N . LEU A 1 126 ? 5.545 -1.179 -14.492 1.00 96.06 126 LEU A N 1
ATOM 911 C CA . LEU A 1 126 ? 4.802 -1.896 -15.536 1.00 96.06 126 LEU A CA 1
ATOM 912 C C . LEU A 1 126 ? 5.627 -3.013 -16.178 1.00 96.06 126 LEU A C 1
ATOM 914 O O . LEU A 1 126 ? 5.129 -4.125 -16.358 1.00 96.06 126 LEU A O 1
ATOM 918 N N . ASP A 1 127 ? 6.891 -2.751 -16.512 1.00 94.62 127 ASP A N 1
ATOM 919 C CA . ASP A 1 127 ? 7.797 -3.771 -17.049 1.00 94.62 127 ASP A CA 1
ATOM 920 C C . ASP A 1 127 ? 7.960 -4.941 -16.072 1.00 94.62 127 ASP A C 1
ATOM 922 O O . ASP A 1 127 ? 7.857 -6.103 -16.470 1.00 94.62 127 ASP A O 1
ATOM 926 N N . ALA A 1 128 ? 8.155 -4.635 -14.787 1.00 94.94 128 ALA A N 1
ATOM 927 C CA . ALA A 1 128 ? 8.297 -5.636 -13.739 1.00 94.94 128 ALA A CA 1
ATOM 928 C C . ALA A 1 128 ? 7.012 -6.457 -13.542 1.00 94.94 128 ALA A C 1
ATOM 930 O O . ALA A 1 128 ? 7.094 -7.681 -13.453 1.00 94.94 128 ALA A O 1
ATOM 931 N N . ILE A 1 129 ? 5.835 -5.821 -13.536 1.00 96.00 129 ILE A N 1
ATOM 932 C CA . ILE A 1 129 ? 4.537 -6.511 -13.451 1.00 96.00 129 ILE A CA 1
ATOM 933 C C . ILE A 1 129 ? 4.351 -7.437 -14.656 1.00 96.00 129 ILE A C 1
ATOM 935 O O . ILE A 1 129 ? 3.954 -8.588 -14.488 1.00 96.00 129 ILE A O 1
ATOM 939 N N . ASN A 1 130 ? 4.667 -6.966 -15.863 1.00 94.25 130 ASN A N 1
ATOM 940 C CA . ASN A 1 130 ? 4.406 -7.704 -17.095 1.00 94.25 130 ASN A CA 1
ATOM 941 C C . ASN A 1 130 ? 5.383 -8.857 -17.330 1.00 94.25 130 ASN A C 1
ATOM 943 O O . ASN A 1 130 ? 4.962 -9.942 -17.731 1.00 94.25 130 ASN A O 1
ATOM 947 N N . LYS A 1 131 ? 6.681 -8.634 -17.116 1.00 92.62 131 LYS A N 1
ATOM 948 C CA . LYS A 1 131 ? 7.733 -9.609 -17.452 1.00 92.62 131 LYS A CA 1
ATOM 949 C C . LYS A 1 131 ? 8.196 -10.434 -16.258 1.00 92.62 131 LYS A C 1
ATOM 951 O O . LYS A 1 131 ? 8.818 -11.477 -16.453 1.00 92.62 131 LYS A O 1
ATOM 956 N N . GLY A 1 132 ? 7.920 -9.981 -15.036 1.00 92.06 132 GLY A N 1
ATOM 957 C CA . GLY A 1 132 ? 8.517 -10.549 -13.836 1.00 92.06 132 GLY A CA 1
ATOM 958 C C . GLY A 1 132 ? 10.042 -10.396 -13.826 1.00 92.06 132 GLY A C 1
ATOM 959 O O . GLY A 1 132 ? 10.640 -9.675 -14.634 1.00 92.06 132 GLY A O 1
ATOM 960 N N . ARG A 1 133 ? 10.696 -11.085 -12.888 1.00 87.94 133 ARG A N 1
ATOM 961 C CA . ARG A 1 133 ? 12.163 -11.091 -12.732 1.00 87.94 133 ARG A CA 1
ATOM 962 C C . ARG A 1 133 ? 12.770 -12.494 -12.569 1.00 87.94 133 ARG A C 1
ATOM 964 O O . ARG A 1 133 ? 13.980 -12.594 -12.399 1.00 87.94 133 ARG A O 1
ATOM 971 N N . ALA A 1 134 ? 11.964 -13.553 -12.720 1.00 76.44 134 ALA A N 1
ATOM 972 C CA . ALA A 1 134 ? 12.358 -14.966 -12.589 1.00 76.44 134 ALA A CA 1
ATOM 973 C C . ALA A 1 134 ? 13.561 -15.402 -13.458 1.00 76.44 134 ALA A C 1
ATOM 975 O O . ALA A 1 134 ? 14.272 -16.338 -13.104 1.00 76.44 134 ALA A O 1
ATOM 976 N N . ASN A 1 135 ? 13.842 -14.702 -14.563 1.00 68.62 135 ASN A N 1
ATOM 977 C CA . ASN A 1 135 ? 14.938 -15.016 -15.490 1.00 68.62 135 ASN A CA 1
ATOM 978 C C . ASN A 1 135 ? 16.289 -14.396 -15.066 1.00 68.62 135 ASN A C 1
ATOM 980 O O . ASN A 1 135 ? 16.959 -13.754 -15.872 1.00 68.62 135 ASN A O 1
ATOM 984 N N . GLY A 1 136 ? 16.677 -14.565 -13.798 1.00 66.12 136 GLY A N 1
ATOM 985 C CA . GLY A 1 136 ? 18.001 -14.174 -13.284 1.00 66.12 136 GLY A CA 1
ATOM 986 C C . GLY A 1 136 ? 18.075 -12.845 -12.522 1.00 66.12 136 GLY A C 1
ATOM 987 O O . GLY A 1 136 ? 19.144 -12.505 -12.030 1.00 66.12 136 GLY A O 1
ATOM 988 N N . ASN A 1 137 ? 16.957 -12.128 -12.359 1.00 71.88 137 ASN A N 1
ATOM 989 C CA . ASN A 1 137 ? 16.898 -10.836 -11.654 1.00 71.88 137 ASN A CA 1
ATOM 990 C C . ASN A 1 137 ? 16.007 -10.866 -10.393 1.00 71.88 137 ASN A C 1
ATOM 992 O O . ASN A 1 137 ? 15.649 -9.816 -9.859 1.00 71.88 137 ASN A O 1
ATOM 996 N N . GLY A 1 138 ? 15.593 -12.053 -9.935 1.00 79.94 138 GLY A N 1
ATOM 997 C CA . GLY A 1 138 ? 14.744 -12.245 -8.756 1.00 79.94 138 GLY A CA 1
ATOM 998 C C . GLY A 1 138 ? 13.732 -13.376 -8.932 1.00 79.94 138 GLY A C 1
ATOM 999 O O . GLY A 1 138 ? 13.800 -14.137 -9.886 1.00 79.94 138 GLY A O 1
ATOM 1000 N N . GLN A 1 139 ? 12.775 -13.480 -8.008 1.00 88.00 139 GLN A N 1
ATOM 1001 C CA . GLN A 1 139 ? 11.691 -14.480 -8.033 1.00 88.00 139 GLN A CA 1
ATOM 1002 C C . GLN A 1 139 ? 10.317 -13.853 -8.320 1.00 88.00 139 GLN A C 1
ATOM 1004 O O . GLN A 1 139 ? 9.288 -14.500 -8.155 1.00 88.00 139 GLN A O 1
ATOM 1009 N N . MET A 1 140 ? 10.282 -12.580 -8.732 1.00 93.44 140 MET A N 1
ATOM 1010 C CA . MET A 1 140 ? 9.028 -11.884 -9.016 1.00 93.44 140 MET A CA 1
ATOM 1011 C C . MET A 1 140 ? 8.320 -12.551 -10.211 1.00 93.44 140 MET A C 1
ATOM 1013 O O . MET A 1 140 ? 8.921 -12.611 -11.293 1.00 93.44 140 MET A O 1
ATOM 1017 N N . PRO A 1 141 ? 7.080 -13.046 -10.045 1.00 91.94 141 PRO A N 1
ATOM 1018 C CA . PRO A 1 141 ? 6.323 -13.644 -11.136 1.00 91.94 141 PRO A CA 1
ATOM 1019 C C . PRO A 1 141 ? 5.901 -12.584 -12.161 1.00 91.94 141 PRO A C 1
ATOM 1021 O O . PRO A 1 141 ? 5.795 -11.400 -11.850 1.00 91.94 141 PRO A O 1
ATOM 1024 N N . ALA A 1 142 ? 5.677 -13.025 -13.395 1.00 93.25 142 ALA A N 1
ATOM 1025 C CA . ALA A 1 142 ? 5.158 -12.195 -14.476 1.00 93.25 142 ALA A CA 1
ATOM 1026 C C . ALA A 1 142 ? 3.623 -12.133 -14.445 1.00 93.25 142 ALA A C 1
ATOM 1028 O O . ALA A 1 142 ? 2.978 -13.023 -13.890 1.00 93.25 142 ALA A O 1
ATOM 1029 N N . GLN A 1 143 ? 3.052 -11.118 -15.097 1.00 92.94 143 GLN A N 1
ATOM 1030 C CA . GLN A 1 143 ? 1.611 -10.953 -15.323 1.00 92.94 143 GLN A CA 1
ATOM 1031 C C . GLN A 1 143 ? 0.779 -10.976 -14.022 1.00 92.94 143 GLN A C 1
ATOM 1033 O O . GLN A 1 143 ? -0.299 -11.565 -13.965 1.00 92.94 143 GLN A O 1
ATOM 1038 N N . ILE A 1 144 ? 1.280 -10.338 -12.953 1.00 94.00 144 ILE A N 1
ATOM 1039 C CA . ILE A 1 144 ? 0.584 -10.269 -11.647 1.00 94.00 144 ILE A CA 1
ATOM 1040 C C . ILE A 1 144 ? -0.755 -9.526 -11.770 1.00 94.00 144 ILE A C 1
ATOM 1042 O O . ILE A 1 144 ? -1.734 -9.911 -11.124 1.00 94.00 144 ILE A O 1
ATOM 1046 N N . TYR A 1 145 ? -0.772 -8.492 -12.611 1.00 97.00 145 TYR A N 1
ATOM 1047 C CA . TYR A 1 145 ? -1.934 -7.730 -13.057 1.00 97.00 145 TYR A CA 1
ATOM 1048 C C . TYR A 1 145 ? -1.792 -7.428 -14.551 1.00 97.00 145 TYR A C 1
ATOM 1050 O O . TYR A 1 145 ? -0.695 -7.519 -15.104 1.00 97.00 145 TYR A O 1
ATOM 1058 N N . THR A 1 146 ? -2.902 -7.064 -15.195 1.00 94.81 146 THR A N 1
ATOM 1059 C CA . THR A 1 146 ? -2.959 -6.737 -16.628 1.00 94.81 146 THR A CA 1
ATOM 1060 C C . THR A 1 146 ? -3.897 -5.558 -16.863 1.00 94.81 146 THR A C 1
ATOM 1062 O O . THR A 1 146 ? -4.751 -5.282 -16.022 1.00 94.81 146 THR A O 1
ATOM 1065 N N . GLY A 1 147 ? -3.763 -4.881 -18.006 1.00 96.00 147 GLY A N 1
ATOM 1066 C CA . GLY A 1 147 ? -4.630 -3.757 -18.364 1.00 96.00 147 GLY A CA 1
ATOM 1067 C C . GLY A 1 147 ? -4.593 -2.640 -17.319 1.00 96.00 147 GLY A C 1
ATOM 1068 O O . GLY A 1 147 ? -3.526 -2.312 -16.802 1.00 96.00 147 GLY A O 1
ATOM 1069 N N . GLN A 1 148 ? -5.764 -2.089 -16.996 1.00 97.19 148 GLN A N 1
ATOM 1070 C CA . GLN A 1 148 ? -5.890 -0.946 -16.089 1.00 97.19 148 GLN A CA 1
ATOM 1071 C C . GLN A 1 148 ? -5.366 -1.238 -14.676 1.00 97.19 148 GLN A C 1
ATOM 1073 O O . GLN A 1 148 ? -4.694 -0.398 -14.097 1.00 97.19 148 GLN A O 1
ATOM 1078 N N . ASP A 1 149 ? -5.556 -2.455 -14.158 1.00 97.56 149 ASP A N 1
ATOM 1079 C CA . ASP A 1 149 ? -5.052 -2.825 -12.828 1.00 97.56 149 ASP A CA 1
ATOM 1080 C C . ASP A 1 149 ? -3.518 -2.713 -12.737 1.00 97.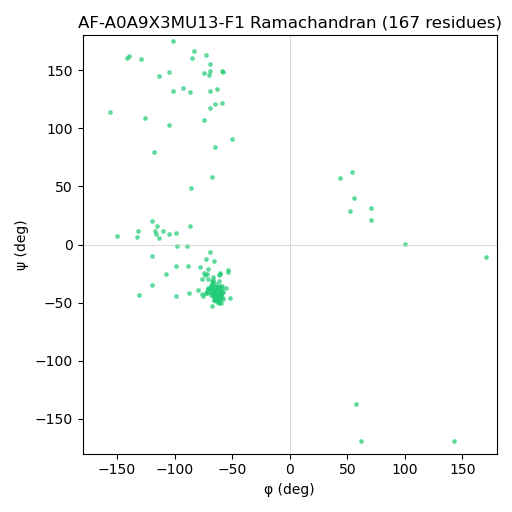56 149 ASP A C 1
ATOM 1082 O O . ASP A 1 149 ? -2.970 -2.350 -11.696 1.00 97.56 149 ASP A O 1
ATOM 1086 N N . ALA A 1 150 ? -2.801 -3.026 -13.823 1.00 97.69 150 ALA A N 1
ATOM 1087 C CA . ALA A 1 150 ? -1.347 -2.881 -13.860 1.00 97.69 150 ALA A CA 1
ATOM 1088 C C . ALA A 1 150 ? -0.927 -1.404 -13.911 1.00 97.69 150 ALA A C 1
ATOM 1090 O O . ALA A 1 150 ? 0.028 -1.020 -13.234 1.00 97.69 150 ALA A O 1
ATOM 1091 N N . GLU A 1 151 ? -1.649 -0.593 -14.688 1.00 97.81 151 GLU A N 1
ATOM 1092 C CA . GLU A 1 151 ? -1.451 0.857 -14.788 1.00 97.81 151 GLU A CA 1
ATOM 1093 C C . GLU A 1 151 ? -1.662 1.548 -13.442 1.00 97.81 151 GLU A C 1
ATOM 1095 O O . GLU A 1 151 ? -0.794 2.303 -13.007 1.00 97.81 151 GLU A O 1
ATOM 1100 N N . ASP A 1 152 ? -2.753 1.220 -12.756 1.00 97.88 152 ASP A N 1
ATOM 1101 C CA . ASP A 1 152 ? -3.141 1.814 -11.479 1.00 97.88 152 ASP A CA 1
ATOM 1102 C C . ASP A 1 152 ? -2.118 1.497 -10.382 1.00 97.88 152 ASP A C 1
ATOM 1104 O O . ASP A 1 152 ? -1.673 2.386 -9.652 1.00 97.88 152 ASP A O 1
ATOM 1108 N N . VAL A 1 153 ? -1.656 0.241 -10.305 1.00 97.94 153 VAL A N 1
ATOM 1109 C CA . VAL A 1 153 ? -0.577 -0.146 -9.380 1.00 97.94 153 VAL A CA 1
ATOM 1110 C C . VAL A 1 153 ? 0.717 0.592 -9.709 1.00 97.94 153 VAL A C 1
ATOM 1112 O O . VAL A 1 153 ? 1.399 1.072 -8.803 1.00 97.94 153 VAL A O 1
ATOM 1115 N N . ALA A 1 154 ? 1.084 0.677 -10.987 1.00 97.56 154 ALA A N 1
ATOM 1116 C CA . ALA A 1 154 ? 2.325 1.322 -11.392 1.00 97.56 154 ALA A CA 1
ATOM 1117 C C . ALA A 1 154 ? 2.317 2.833 -11.131 1.00 97.56 154 ALA A C 1
ATOM 1119 O O . ALA A 1 154 ? 3.332 3.388 -10.707 1.00 97.56 154 ALA A O 1
ATOM 1120 N N . GLU A 1 155 ? 1.177 3.480 -11.353 1.00 96.62 155 GLU A N 1
ATOM 1121 C CA . GLU A 1 155 ? 0.952 4.896 -11.075 1.00 96.62 155 GLU A CA 1
ATOM 1122 C C . GLU A 1 155 ? 1.013 5.185 -9.578 1.00 96.62 155 GLU A C 1
ATOM 1124 O O . GLU A 1 155 ? 1.780 6.050 -9.151 1.00 96.62 155 GLU A O 1
ATOM 1129 N N . PHE A 1 156 ? 0.316 4.381 -8.771 1.00 96.81 156 PHE A N 1
ATOM 1130 C CA . PHE A 1 156 ? 0.374 4.481 -7.319 1.00 96.81 156 PHE A CA 1
ATOM 1131 C C . PHE A 1 156 ? 1.804 4.316 -6.782 1.00 96.81 156 PHE A C 1
ATOM 1133 O O . PHE A 1 156 ? 2.250 5.119 -5.960 1.00 96.81 156 PHE A O 1
ATOM 1140 N N . VAL A 1 157 ? 2.553 3.309 -7.249 1.00 97.00 157 VAL A N 1
ATOM 1141 C CA . VAL A 1 157 ? 3.940 3.082 -6.804 1.00 97.00 157 VAL A CA 1
ATOM 1142 C C . VAL A 1 157 ? 4.841 4.253 -7.191 1.00 97.00 157 VAL A C 1
ATOM 1144 O O . VAL A 1 157 ? 5.625 4.696 -6.356 1.00 97.00 157 VAL A O 1
ATOM 1147 N N . ALA A 1 158 ? 4.722 4.775 -8.415 1.00 96.00 158 ALA A N 1
ATOM 1148 C CA . ALA A 1 158 ? 5.527 5.907 -8.870 1.00 96.00 158 ALA A CA 1
ATOM 1149 C C . ALA A 1 158 ? 5.232 7.181 -8.063 1.00 96.00 158 ALA A C 1
ATOM 1151 O O . ALA A 1 158 ? 6.154 7.829 -7.565 1.00 96.00 158 ALA A O 1
ATOM 1152 N N . LYS A 1 159 ? 3.952 7.502 -7.842 1.00 94.44 159 LYS A N 1
ATOM 1153 C CA . LYS A 1 159 ? 3.553 8.627 -6.984 1.00 94.44 159 LYS A CA 1
ATOM 1154 C C . LYS A 1 159 ? 4.043 8.455 -5.551 1.00 94.44 159 LYS A C 1
ATOM 1156 O O . LYS A 1 159 ? 4.524 9.406 -4.941 1.00 94.44 159 LYS A O 1
ATOM 1161 N N . SER A 1 160 ? 4.001 7.226 -5.037 1.00 94.75 160 SER A N 1
ATOM 1162 C CA . SER A 1 160 ? 4.425 6.915 -3.669 1.00 94.75 160 SER A CA 1
ATOM 1163 C C . SER A 1 160 ? 5.888 7.235 -3.379 1.00 94.75 160 SER A C 1
ATOM 1165 O O . SER A 1 160 ? 6.251 7.453 -2.225 1.00 94.75 160 SER A O 1
ATOM 1167 N N . VAL A 1 161 ? 6.722 7.257 -4.417 1.00 94.25 161 VAL A N 1
ATOM 1168 C CA . VAL A 1 161 ? 8.167 7.491 -4.321 1.00 94.25 161 VAL A CA 1
ATOM 1169 C C . VAL A 1 161 ? 8.599 8.780 -5.035 1.00 94.25 161 VAL A C 1
ATOM 1171 O O . VAL A 1 161 ? 9.795 9.030 -5.176 1.00 94.25 161 VAL A O 1
ATOM 1174 N N . GLY A 1 162 ? 7.642 9.610 -5.472 1.00 88.81 162 GLY A N 1
ATOM 1175 C CA . GLY A 1 162 ? 7.893 10.907 -6.11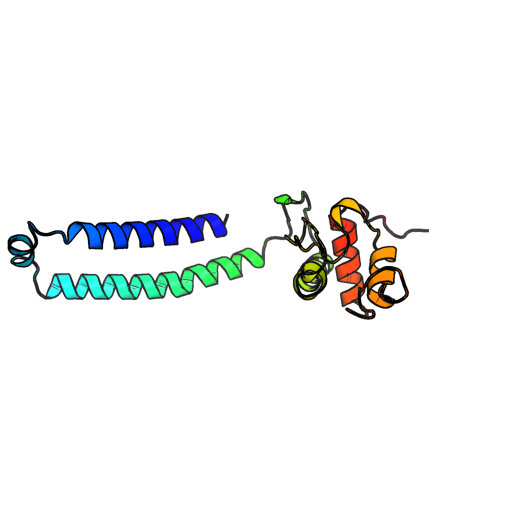3 1.00 88.81 162 GLY A CA 1
ATOM 1176 C C . GLY A 1 162 ? 8.480 10.819 -7.527 1.00 88.81 162 GLY A C 1
ATOM 1177 O O . GLY A 1 162 ? 9.281 11.669 -7.926 1.00 88.81 162 GLY A O 1
ATOM 1178 N N . THR A 1 163 ? 8.143 9.769 -8.280 1.00 84.12 163 THR A N 1
ATOM 1179 C CA . THR A 1 163 ? 8.619 9.527 -9.655 1.00 84.12 163 THR A CA 1
ATOM 1180 C C . THR A 1 163 ? 7.503 9.563 -10.699 1.00 84.12 163 THR A C 1
ATOM 1182 O O . THR A 1 163 ? 7.712 9.148 -11.845 1.00 84.12 163 THR A O 1
ATOM 1185 N N . ASP A 1 164 ? 6.349 10.116 -10.336 1.00 70.81 164 ASP A N 1
ATOM 1186 C CA . ASP A 1 164 ? 5.215 10.473 -11.190 1.00 70.81 164 ASP A CA 1
ATOM 1187 C C . ASP A 1 164 ? 5.569 11.624 -12.150 1.00 70.81 164 ASP A C 1
ATOM 1189 O O . ASP A 1 164 ? 4.960 12.689 -12.172 1.00 70.81 164 ASP A O 1
ATOM 1193 N N . LYS A 1 165 ? 6.591 11.439 -12.991 1.00 53.59 165 LYS A N 1
ATOM 1194 C CA . LYS A 1 165 ? 6.767 12.341 -14.130 1.00 53.59 165 LYS A CA 1
ATOM 1195 C C . LYS A 1 165 ? 5.632 12.083 -15.125 1.00 53.59 165 LYS A C 1
ATOM 1197 O O . LYS A 1 165 ? 5.432 10.920 -15.488 1.00 53.59 165 LYS A O 1
ATOM 1202 N N . PRO A 1 166 ? 4.949 13.128 -15.628 1.00 47.84 166 PRO A N 1
ATOM 1203 C CA . PRO A 1 166 ? 4.069 12.967 -16.769 1.00 47.84 166 PRO A CA 1
ATOM 1204 C C . PRO A 1 166 ? 4.926 12.438 -17.915 1.00 47.84 166 PRO A C 1
ATOM 1206 O O . PRO A 1 166 ? 5.925 13.056 -18.289 1.00 47.84 166 PRO A O 1
ATOM 1209 N N . SER A 1 167 ? 4.567 11.279 -18.452 1.00 46.12 167 SER A N 1
ATOM 1210 C CA . SER A 1 167 ? 5.081 10.808 -19.731 1.00 46.12 167 SER A CA 1
ATOM 1211 C C . SER A 1 167 ? 4.579 11.763 -20.818 1.00 46.12 167 SER A C 1
ATOM 1213 O O . SER A 1 167 ? 3.521 11.549 -21.404 1.00 46.12 167 SER A O 1
ATOM 1215 N N . GLY A 1 168 ? 5.296 12.868 -21.012 1.00 40.81 168 GLY A N 1
ATOM 1216 C CA . GLY A 1 168 ? 5.063 13.854 -22.056 1.00 40.81 168 GLY A CA 1
ATOM 1217 C C . GLY A 1 168 ? 6.343 14.073 -22.852 1.00 40.81 168 GLY A C 1
ATOM 1218 O O . GLY A 1 168 ? 7.284 14.671 -22.329 1.00 40.81 168 GLY A O 1
ATOM 1219 N N . GLY A 1 169 ? 6.346 13.589 -24.099 1.00 33.22 169 GLY A N 1
ATOM 1220 C CA . GLY A 1 169 ? 7.401 13.779 -25.099 1.00 33.22 169 GLY A CA 1
ATOM 1221 C C . GLY A 1 169 ? 7.810 12.488 -25.779 1.00 33.22 169 GLY A C 1
ATOM 1222 O O . GLY A 1 169 ? 8.896 11.989 -25.422 1.00 33.22 169 GLY A O 1
#

pLDDT: mean 82.38, std 15.52, range [33.22, 97.94]

Mean predicted aligned error: 12.6 Å

Nearest PDB structures (foldseek):
  4pwa-assembly2_D  TM=8.608E-01  e=8.444E-05  Sinorhizobium meliloti 1021
  4pw9-assembly1_B  TM=8.372E-01  e=5.767E-05  Sinorhizobium meliloti 1021
  4xyd-assembly1_B  TM=4.521E-01  e=1.339E-02  Roseobacter denitrificans OCh 114
  6rte-assembly1_A  TM=6.985E-01  e=3.465E+00  Pseudomonas aeruginosa

Solvent-accessible surface area (backbone atoms only — not comparable to full-atom values): 9466 Å² total; per-residue (Å²): 116,69,66,60,56,51,50,48,52,51,50,51,52,50,52,51,52,47,51,58,56,60,72,68,52,97,84,58,66,82,70,64,64,76,71,67,50,80,62,57,61,52,49,53,51,50,54,50,53,51,49,51,55,49,49,66,49,52,53,58,51,53,54,64,57,54,65,77,76,59,48,55,39,75,93,54,73,43,65,76,50,49,75,52,32,49,51,8,42,54,54,32,52,75,61,48,28,74,26,22,20,30,68,71,61,75,20,75,26,77,79,40,69,46,40,68,78,65,43,51,37,34,68,56,42,40,48,39,34,53,64,24,25,59,91,82,73,50,80,45,63,50,56,77,45,60,71,65,62,29,52,19,29,15,48,28,53,4,51,60,46,75,37,65,67,79,92,77,134

Radius of gyration: 25.34 Å; Cα contacts (8 Å, |Δi|>4): 178; chains: 1; bounding box: 52×29×78 Å

Secondary structure (DSSP, 8-state):
-HHHHHHHHHHHHHHHHHHHHHTT-TTSHHHHTTS--HHHHHHHHHHHHHHHHHHHHHHHHHHHHHHHS---BGGGTB----HHHHHHHHHIIIIITTT-EEGGGTEE--SS-BHHHH---HHHHHHHHHH-STTTT-SPPS-SS-THHHHHHHHHHHHHTT-------

InterPro domains:
  IPR009056 Cytochrome c-like domain [PF13442] (84-157)
  IPR009056 Cytochrome c-like domain [PS51007] (83-161)
  IPR036909 Cytochrome c-like domain superfamily [G3DSA:1.10.760.10] (82-166)
  IPR036909 Cytochrome c-like domain superfamily [SSF46626] (44-166)